Protein AF-A0A954FAV5-F1 (afdb_monomer_lite)

Structure (mmCIF, N/CA/C/O backbone):
data_AF-A0A954FAV5-F1
#
_entry.id   AF-A0A954FAV5-F1
#
loop_
_atom_site.group_PDB
_atom_site.id
_atom_site.type_symbol
_atom_site.label_atom_id
_atom_site.label_alt_id
_atom_site.label_comp_id
_atom_site.label_asym_id
_atom_site.label_entity_id
_atom_site.label_seq_id
_atom_site.pdbx_PDB_ins_code
_atom_site.Cartn_x
_atom_site.Cartn_y
_atom_site.Cartn_z
_atom_site.occupancy
_atom_site.B_iso_or_equiv
_atom_site.auth_seq_id
_atom_site.auth_comp_id
_atom_site.auth_asym_id
_atom_site.auth_atom_id
_atom_site.pdbx_PDB_model_num
ATOM 1 N N . MET A 1 1 ? -21.023 10.519 -8.119 1.00 59.75 1 MET A N 1
ATOM 2 C CA . MET A 1 1 ? -20.651 11.661 -8.980 1.00 59.75 1 MET A CA 1
ATOM 3 C C . MET A 1 1 ? -19.135 11.761 -9.136 1.00 59.75 1 MET A C 1
ATOM 5 O O . MET A 1 1 ? -18.661 11.469 -10.221 1.00 59.75 1 MET A O 1
ATOM 9 N N . LEU A 1 2 ? -18.362 11.987 -8.066 1.00 68.94 2 LEU A N 1
ATOM 10 C CA . LEU A 1 2 ? -16.888 12.087 -8.125 1.00 68.94 2 LEU A CA 1
ATOM 11 C C . LEU A 1 2 ? -16.169 10.825 -8.662 1.00 68.94 2 LEU A C 1
ATOM 13 O O . LEU A 1 2 ? -15.268 10.931 -9.485 1.00 68.94 2 LEU A O 1
ATOM 17 N N . LEU A 1 3 ? -16.616 9.622 -8.281 1.00 68.56 3 LEU A N 1
ATOM 18 C CA . LEU A 1 3 ? -16.029 8.358 -8.765 1.00 68.56 3 LEU A CA 1
ATOM 19 C C . LEU A 1 3 ? -16.218 8.125 -10.274 1.00 68.56 3 LEU A C 1
ATOM 21 O O . LEU A 1 3 ? -15.376 7.507 -10.914 1.00 68.56 3 LEU A O 1
ATOM 25 N N . ILE A 1 4 ? -17.316 8.624 -10.848 1.00 72.62 4 ILE A N 1
ATOM 26 C CA . ILE A 1 4 ? -17.584 8.518 -12.289 1.00 72.62 4 ILE A CA 1
ATOM 27 C C . ILE A 1 4 ? -16.673 9.488 -13.044 1.00 72.62 4 ILE A C 1
ATOM 29 O O . ILE A 1 4 ? -16.054 9.096 -14.029 1.00 72.62 4 ILE A O 1
ATOM 33 N N . SER A 1 5 ? -16.507 10.710 -12.528 1.00 78.19 5 SER A N 1
ATOM 34 C CA . SER A 1 5 ? -15.587 11.704 -13.090 1.00 78.19 5 SER A CA 1
ATOM 35 C C . SER A 1 5 ? -14.137 11.208 -13.124 1.00 78.19 5 SER A C 1
ATOM 37 O O . SER A 1 5 ? -13.480 11.344 -14.152 1.00 78.19 5 SER A O 1
ATOM 39 N N . ILE A 1 6 ? -13.654 10.567 -12.052 1.00 79.25 6 ILE A N 1
ATOM 40 C CA . ILE A 1 6 ? -12.291 10.005 -12.003 1.00 79.25 6 ILE A CA 1
ATOM 41 C C . ILE A 1 6 ? -12.089 8.918 -13.067 1.00 79.25 6 ILE A C 1
ATOM 43 O O . ILE A 1 6 ? -11.037 8.870 -13.698 1.00 79.25 6 ILE A O 1
ATOM 47 N N . ARG A 1 7 ? -13.090 8.066 -13.316 1.00 75.19 7 ARG A N 1
ATOM 48 C CA . ARG A 1 7 ? -12.960 6.994 -14.317 1.00 75.19 7 ARG A CA 1
ATOM 49 C C . ARG A 1 7 ? -12.985 7.483 -15.748 1.00 75.19 7 ARG A C 1
ATOM 51 O O . ARG A 1 7 ? -12.247 6.954 -16.572 1.00 75.19 7 ARG A O 1
ATOM 58 N N . VAL A 1 8 ? -13.807 8.488 -16.036 1.00 79.62 8 VAL A N 1
ATOM 59 C CA . VAL A 1 8 ? -13.795 9.131 -17.352 1.00 79.62 8 VAL A CA 1
ATOM 60 C C . VAL A 1 8 ? -12.427 9.771 -17.589 1.00 79.62 8 VAL A C 1
ATOM 62 O O . VAL A 1 8 ? -11.825 9.534 -18.631 1.00 79.62 8 VAL A O 1
ATOM 65 N N . LEU A 1 9 ? -11.887 10.488 -16.597 1.00 83.88 9 LEU A N 1
ATOM 66 C CA . LEU A 1 9 ? -10.553 11.083 -16.687 1.00 83.88 9 LEU A CA 1
ATOM 67 C C . LEU A 1 9 ? -9.463 10.023 -16.921 1.00 83.88 9 LEU A C 1
ATOM 69 O O . LEU A 1 9 ? -8.628 10.190 -17.805 1.00 83.88 9 LEU A O 1
ATOM 73 N N . TYR A 1 10 ? -9.501 8.913 -16.178 1.00 81.69 10 TYR A N 1
ATOM 74 C CA . TYR A 1 10 ? -8.568 7.798 -16.351 1.00 81.69 10 TYR A CA 1
ATOM 75 C C . TYR A 1 10 ? -8.626 7.201 -17.765 1.00 81.69 10 TYR A C 1
ATOM 77 O O . TYR A 1 10 ? -7.586 7.035 -18.399 1.00 81.69 10 TYR A O 1
ATOM 85 N N . ALA A 1 11 ? -9.828 6.953 -18.299 1.00 83.38 11 ALA A N 1
ATOM 86 C CA . ALA A 1 11 ? -9.998 6.425 -19.652 1.00 83.38 11 ALA A CA 1
ATOM 87 C C . ALA A 1 11 ? -9.411 7.364 -20.722 1.00 83.38 11 ALA A C 1
ATOM 89 O O . ALA A 1 11 ? -8.777 6.897 -21.668 1.00 83.38 11 ALA A O 1
ATOM 90 N N . PHE A 1 12 ? -9.557 8.683 -20.550 1.00 84.25 12 PHE A N 1
ATOM 91 C CA . PHE A 1 12 ? -8.943 9.677 -21.436 1.00 84.25 12 PHE A CA 1
ATOM 92 C C . PHE A 1 12 ? -7.410 9.652 -21.379 1.00 84.25 12 PHE A C 1
ATOM 94 O O . PHE A 1 12 ? -6.759 9.707 -22.423 1.00 84.25 12 PHE A O 1
ATOM 101 N N . VAL A 1 13 ? -6.827 9.528 -20.182 1.00 86.12 13 VAL A N 1
ATOM 102 C CA . VAL A 1 13 ? -5.368 9.431 -20.009 1.00 86.12 13 VAL A CA 1
ATOM 103 C C . VAL A 1 13 ? -4.826 8.151 -20.653 1.00 86.12 13 VAL A C 1
ATOM 105 O O . VAL A 1 13 ? -3.840 8.211 -21.388 1.00 86.12 13 VAL A O 1
ATOM 108 N N . CYS A 1 14 ? -5.487 7.007 -20.450 1.00 84.69 14 CYS A N 1
ATOM 109 C CA . CYS A 1 14 ? -5.109 5.743 -21.087 1.00 84.69 14 CYS A CA 1
ATOM 110 C C . CYS A 1 14 ? -5.218 5.808 -22.614 1.00 84.69 14 CYS A C 1
ATOM 112 O O . CYS A 1 14 ? -4.279 5.408 -23.300 1.00 84.69 14 CYS A O 1
ATOM 114 N N . ALA A 1 15 ? -6.304 6.369 -23.154 1.00 85.44 15 ALA A N 1
ATOM 115 C CA . ALA A 1 15 ? -6.472 6.531 -24.596 1.00 85.44 15 ALA A CA 1
ATOM 116 C C . ALA A 1 15 ? -5.355 7.391 -25.214 1.00 85.44 15 ALA A C 1
ATOM 118 O O . ALA A 1 15 ? -4.796 7.019 -26.245 1.00 85.44 15 ALA A O 1
ATOM 119 N N . GLY A 1 16 ? -4.980 8.498 -24.560 1.00 83.25 16 GLY A N 1
ATOM 120 C CA . GLY A 1 16 ? -3.878 9.357 -25.006 1.00 83.25 16 GLY A CA 1
ATOM 121 C C . GLY A 1 16 ? -2.508 8.674 -24.938 1.00 83.25 16 GLY A C 1
ATOM 122 O O . GLY A 1 16 ? -1.715 8.770 -25.880 1.00 83.25 16 GLY A O 1
ATOM 123 N N . ALA A 1 17 ? -2.238 7.933 -23.860 1.00 84.31 17 ALA A N 1
ATOM 124 C CA . ALA A 1 17 ? -0.992 7.187 -23.694 1.00 84.31 17 ALA A CA 1
ATOM 125 C C . ALA A 1 17 ? -0.842 6.075 -24.746 1.00 84.31 17 ALA A C 1
ATOM 127 O O . ALA A 1 17 ? 0.213 5.952 -25.366 1.00 84.31 17 ALA A O 1
ATOM 128 N N . ILE A 1 18 ? -1.906 5.305 -24.995 1.00 84.38 18 ILE A N 1
ATOM 129 C CA . ILE A 1 18 ? -1.899 4.211 -25.975 1.00 84.38 18 ILE A CA 1
ATOM 130 C C . ILE A 1 18 ? -1.806 4.767 -27.402 1.00 84.38 18 ILE A C 1
ATOM 132 O O . ILE A 1 18 ? -1.046 4.231 -28.205 1.00 84.38 18 ILE A O 1
ATOM 136 N N . ALA A 1 19 ? -2.502 5.867 -27.716 1.00 82.88 19 ALA A N 1
ATOM 137 C CA . ALA A 1 19 ? -2.387 6.525 -29.019 1.00 82.88 19 ALA A CA 1
ATOM 138 C C . ALA A 1 19 ? -0.944 6.971 -29.304 1.00 82.88 19 ALA A C 1
ATOM 140 O O . ALA A 1 19 ? -0.418 6.692 -30.378 1.00 82.88 19 ALA A O 1
ATOM 141 N N . THR A 1 20 ? -0.283 7.578 -28.311 1.00 82.25 20 THR A N 1
ATOM 142 C CA . THR A 1 20 ? 1.121 8.009 -28.419 1.00 82.25 20 THR A CA 1
ATOM 143 C C . THR A 1 20 ? 2.076 6.817 -28.545 1.00 82.25 20 THR A C 1
ATOM 145 O O . THR A 1 20 ? 3.036 6.862 -29.313 1.00 82.25 20 THR A O 1
ATOM 148 N N . PHE A 1 21 ? 1.812 5.733 -27.811 1.00 78.94 21 PHE A N 1
ATOM 149 C CA . PHE A 1 21 ? 2.618 4.513 -27.844 1.00 78.94 21 PHE A CA 1
ATOM 150 C C . PHE A 1 21 ? 2.562 3.810 -29.207 1.00 78.94 21 PHE A C 1
ATOM 152 O O . PHE A 1 21 ? 3.591 3.377 -29.720 1.00 78.94 21 PHE A O 1
ATOM 159 N N . VAL A 1 22 ? 1.376 3.742 -29.818 1.00 77.94 22 VAL A N 1
ATOM 160 C CA . VAL A 1 22 ? 1.182 3.122 -31.136 1.00 77.94 22 VAL A CA 1
ATOM 161 C C . VAL A 1 22 ? 1.750 3.992 -32.265 1.00 77.94 22 VAL A C 1
ATOM 163 O O . VAL A 1 22 ? 2.222 3.447 -33.257 1.00 77.94 22 VAL A O 1
ATOM 166 N N . SER A 1 23 ? 1.742 5.324 -32.131 1.00 75.31 23 SER A N 1
ATOM 167 C CA . SER A 1 23 ? 2.165 6.230 -33.209 1.00 75.31 23 SER A CA 1
ATOM 168 C C . SER A 1 23 ? 3.653 6.588 -33.216 1.00 75.31 23 SER A C 1
ATOM 170 O O . SER A 1 23 ? 4.155 7.016 -34.250 1.00 75.31 23 SER A O 1
ATOM 172 N N . SER A 1 24 ? 4.346 6.513 -32.073 1.00 69.81 24 SER A N 1
ATOM 173 C CA . SER A 1 24 ? 5.678 7.118 -31.935 1.00 69.81 24 SER A CA 1
ATOM 174 C C . SER A 1 24 ? 6.820 6.206 -32.390 1.00 69.81 24 SER A C 1
ATOM 176 O O . SER A 1 24 ? 7.693 6.683 -33.102 1.00 69.81 24 SER A O 1
ATOM 178 N N . ASN A 1 25 ? 6.839 4.924 -32.001 1.00 65.94 25 ASN A N 1
ATOM 179 C CA . ASN A 1 25 ? 7.829 3.914 -32.425 1.00 65.94 25 ASN A CA 1
ATOM 180 C C . ASN A 1 25 ? 7.355 2.509 -31.967 1.00 65.94 25 ASN A C 1
ATOM 182 O O . ASN A 1 25 ? 7.758 2.041 -30.896 1.00 65.94 25 ASN A O 1
ATOM 186 N N . PRO A 1 26 ? 6.445 1.851 -32.706 1.00 65.38 26 PRO A N 1
ATOM 187 C CA . PRO A 1 26 ? 5.887 0.568 -32.288 1.00 65.38 26 PRO A CA 1
ATOM 188 C C . PRO A 1 26 ? 6.896 -0.589 -32.465 1.00 65.38 26 PRO A C 1
ATOM 190 O O . PRO A 1 26 ? 7.598 -0.657 -33.472 1.00 65.38 26 PRO A O 1
ATOM 193 N N . PRO A 1 27 ? 6.981 -1.544 -31.519 1.00 69.88 27 PRO A N 1
ATOM 194 C CA . PRO A 1 27 ? 7.744 -2.775 -31.720 1.00 69.88 27 PRO A CA 1
ATOM 195 C C . PRO A 1 27 ? 7.104 -3.645 -32.819 1.00 69.88 27 PRO A C 1
ATOM 197 O O . PRO A 1 27 ? 5.897 -3.582 -33.048 1.00 69.88 27 PRO A O 1
ATOM 200 N N . SER A 1 28 ? 7.892 -4.507 -33.468 1.00 65.50 28 SER A N 1
ATOM 201 C CA . SER A 1 28 ? 7.506 -5.291 -34.661 1.00 65.50 28 SER A CA 1
ATOM 202 C C . SER A 1 28 ? 6.178 -6.086 -34.620 1.00 65.50 28 SER A C 1
ATOM 204 O O . SER A 1 28 ? 5.601 -6.281 -35.692 1.00 65.50 28 SER A O 1
ATOM 206 N N . PRO A 1 29 ? 5.624 -6.522 -33.465 1.00 62.59 29 PRO A N 1
ATOM 207 C CA . PRO A 1 29 ? 4.285 -7.125 -33.413 1.00 62.59 29 PRO A CA 1
ATOM 208 C C . PRO A 1 29 ? 3.131 -6.111 -33.524 1.00 62.59 29 PRO A C 1
ATOM 210 O O . PRO A 1 29 ? 2.011 -6.486 -33.856 1.00 62.59 29 PRO A O 1
ATOM 213 N N . VAL A 1 30 ? 3.382 -4.837 -33.208 1.00 61.16 30 VAL A N 1
ATOM 214 C CA . VAL A 1 30 ? 2.384 -3.750 -33.145 1.00 61.16 30 VAL A CA 1
ATOM 215 C C . VAL A 1 30 ? 2.267 -3.022 -34.488 1.00 61.16 30 VAL A C 1
ATOM 217 O O . VAL A 1 30 ? 1.190 -2.545 -34.841 1.00 61.16 30 VAL A O 1
ATOM 220 N N . ASP A 1 31 ? 3.352 -3.007 -35.262 1.00 64.62 31 ASP A N 1
ATOM 221 C CA . ASP A 1 31 ? 3.469 -2.293 -36.539 1.00 64.62 31 ASP A CA 1
ATOM 222 C C . ASP A 1 31 ? 2.596 -2.901 -37.657 1.00 64.62 31 ASP A C 1
ATOM 224 O O . ASP A 1 31 ? 2.119 -2.210 -38.553 1.00 64.62 31 ASP A O 1
ATOM 228 N N . GLN A 1 32 ? 2.309 -4.207 -37.576 1.00 72.19 32 GLN A N 1
ATOM 229 C CA . GLN A 1 32 ? 1.489 -4.918 -38.568 1.00 72.19 32 GLN A CA 1
ATOM 230 C C . GLN A 1 32 ? -0.005 -4.564 -38.481 1.00 72.19 32 GLN A C 1
ATOM 232 O O . GLN A 1 32 ? -0.730 -4.671 -39.470 1.00 72.19 32 GLN A O 1
ATOM 237 N N . SER A 1 33 ? -0.486 -4.153 -37.303 1.00 75.94 33 SER A N 1
ATOM 238 C CA . SER A 1 33 ? -1.897 -3.828 -37.077 1.00 75.94 33 SER A CA 1
ATOM 239 C C . SER A 1 33 ? -2.064 -2.833 -35.915 1.00 75.94 33 SER A C 1
ATOM 241 O O . SER A 1 33 ? -2.502 -3.223 -34.825 1.00 75.94 33 SER A O 1
ATOM 243 N N . PRO A 1 34 ? -1.762 -1.539 -36.130 1.00 73.44 34 PRO A N 1
ATOM 244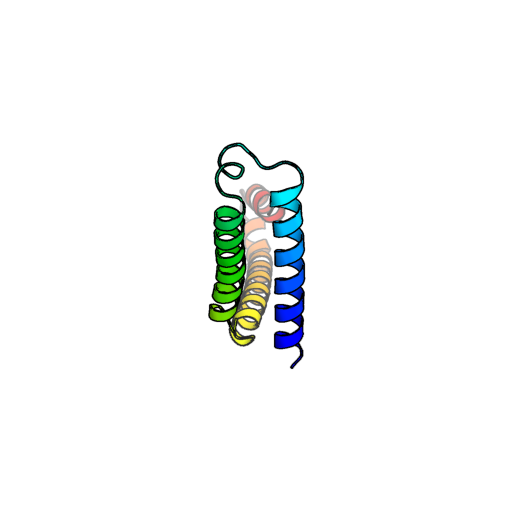 C CA . PRO A 1 34 ? -1.789 -0.519 -35.077 1.00 73.44 34 PRO A CA 1
ATOM 245 C C . PRO A 1 34 ? -3.180 -0.346 -34.447 1.00 73.44 34 PRO A C 1
ATOM 247 O O . PRO A 1 34 ? -3.300 -0.168 -33.236 1.00 73.44 34 PRO A O 1
ATOM 250 N N . LEU A 1 35 ? -4.250 -0.487 -35.240 1.00 79.38 35 LEU A N 1
ATOM 251 C CA . LEU A 1 35 ? -5.631 -0.454 -34.739 1.00 79.38 35 LEU A CA 1
ATOM 252 C C . LEU A 1 35 ? -5.952 -1.631 -33.808 1.00 79.38 35 LEU A C 1
ATOM 254 O O . LEU A 1 35 ? -6.607 -1.447 -32.784 1.00 79.38 35 LEU A O 1
ATOM 258 N N . LEU A 1 36 ? -5.481 -2.836 -34.138 1.00 81.06 36 LEU A N 1
ATOM 259 C CA . LEU A 1 36 ? -5.747 -4.032 -33.339 1.00 81.06 36 LEU A CA 1
ATOM 260 C C . LEU A 1 36 ? -4.986 -3.986 -32.009 1.00 81.06 36 LEU A C 1
ATOM 262 O O . LEU A 1 36 ? -5.553 -4.310 -30.966 1.00 81.06 36 LEU A O 1
ATOM 266 N N . ALA A 1 37 ? -3.744 -3.497 -32.028 1.00 79.69 37 ALA A N 1
ATOM 267 C CA . ALA A 1 37 ? -2.958 -3.262 -30.821 1.00 79.69 37 ALA A CA 1
ATOM 268 C C . ALA A 1 37 ? -3.581 -2.183 -29.919 1.00 79.69 37 ALA A C 1
ATOM 270 O O . ALA A 1 37 ? -3.666 -2.378 -28.707 1.00 79.69 37 ALA A O 1
ATOM 271 N N . PHE A 1 38 ? -4.082 -1.084 -30.498 1.00 80.62 38 PHE A N 1
ATOM 272 C CA . PHE A 1 38 ? -4.792 -0.041 -29.753 1.00 80.62 38 PHE A CA 1
ATOM 273 C C . PHE A 1 38 ? -6.022 -0.600 -29.025 1.00 80.62 38 PHE A C 1
ATOM 275 O O . PHE A 1 38 ? -6.191 -0.375 -27.827 1.00 80.62 38 PHE A O 1
ATOM 282 N N . VAL A 1 39 ? -6.858 -1.372 -29.727 1.00 85.25 39 VAL A N 1
ATOM 283 C CA . VAL A 1 39 ? -8.078 -1.959 -29.151 1.00 85.25 39 VAL A CA 1
ATOM 284 C C . VAL A 1 39 ? -7.745 -2.969 -28.049 1.00 85.25 39 VAL A C 1
ATOM 286 O O . VAL A 1 39 ? -8.360 -2.925 -26.984 1.00 85.25 39 VAL A O 1
ATOM 289 N N . LEU A 1 40 ? -6.747 -3.834 -28.253 1.00 85.69 40 LEU A N 1
ATOM 290 C CA . LEU A 1 40 ? -6.317 -4.805 -27.241 1.00 85.69 40 LEU A CA 1
ATOM 291 C C . LEU A 1 40 ? -5.791 -4.131 -25.970 1.00 85.69 40 LEU A C 1
ATOM 293 O O . LEU A 1 40 ? -6.193 -4.501 -24.866 1.00 85.69 40 LEU A O 1
ATOM 297 N N . LEU A 1 41 ? -4.925 -3.126 -26.118 1.00 83.38 41 LEU A N 1
ATOM 298 C CA . LEU A 1 41 ? -4.370 -2.382 -24.987 1.00 83.38 41 LEU A CA 1
ATOM 299 C C . LEU A 1 41 ? -5.458 -1.602 -24.241 1.00 83.38 41 LEU A C 1
ATOM 301 O O . LEU A 1 41 ? -5.486 -1.617 -23.010 1.00 83.38 41 LEU A O 1
ATOM 305 N N . MET A 1 42 ? -6.405 -0.995 -24.962 1.00 84.88 42 MET A N 1
ATOM 306 C CA . MET A 1 42 ? -7.550 -0.317 -24.350 1.00 84.88 42 MET A CA 1
ATOM 307 C C . MET A 1 42 ? -8.416 -1.287 -23.541 1.00 84.88 42 MET A C 1
ATOM 309 O O . MET A 1 42 ? -8.713 -1.011 -22.378 1.00 84.88 42 MET A O 1
ATOM 313 N N . ILE A 1 43 ? -8.762 -2.450 -24.103 1.00 86.00 43 ILE A N 1
ATOM 314 C CA . ILE A 1 43 ? -9.529 -3.487 -23.393 1.00 86.00 43 ILE A CA 1
ATOM 315 C C . ILE A 1 43 ? -8.787 -3.947 -22.135 1.00 86.00 43 ILE A C 1
ATOM 317 O O . ILE A 1 43 ? -9.404 -4.072 -21.078 1.00 86.00 43 ILE A O 1
ATOM 321 N N . LEU A 1 44 ? -7.469 -4.142 -22.219 1.00 86.06 44 LEU A N 1
ATOM 322 C CA . LEU A 1 44 ? -6.647 -4.547 -21.080 1.00 86.06 44 LEU A CA 1
ATOM 323 C C . LEU A 1 44 ? -6.691 -3.507 -19.948 1.00 86.06 44 LEU A C 1
ATOM 325 O O . LEU A 1 44 ? -6.952 -3.855 -18.796 1.00 86.06 44 LEU A O 1
ATOM 329 N N . THR A 1 45 ? -6.498 -2.224 -20.264 1.00 82.50 45 THR A N 1
ATOM 330 C CA . THR A 1 45 ? -6.557 -1.142 -19.259 1.00 82.50 45 THR A CA 1
ATOM 331 C C . THR A 1 45 ? -7.951 -0.982 -18.645 1.00 82.50 45 THR A C 1
ATOM 333 O O . THR A 1 45 ? -8.094 -0.751 -17.439 1.00 82.50 45 THR A O 1
ATOM 336 N N . GLN A 1 46 ? -9.000 -1.196 -19.441 1.00 83.06 46 GLN A N 1
ATOM 337 C CA . GLN A 1 46 ? -10.376 -1.150 -18.962 1.00 83.06 46 GLN A CA 1
ATOM 338 C C . GLN A 1 46 ? -10.712 -2.357 -18.073 1.00 83.06 46 GLN A C 1
ATOM 340 O O . GLN A 1 46 ? -11.421 -2.204 -17.079 1.00 83.06 46 GLN A O 1
ATOM 345 N N . ALA A 1 47 ? -10.161 -3.539 -18.370 1.00 82.69 47 ALA A N 1
ATOM 346 C CA . ALA A 1 47 ? -10.338 -4.746 -17.565 1.00 82.69 47 ALA A CA 1
ATOM 347 C C . ALA A 1 47 ? -9.763 -4.582 -16.150 1.00 82.69 47 ALA A C 1
ATOM 349 O O . ALA A 1 47 ? -10.414 -4.969 -15.181 1.00 82.69 47 ALA A O 1
ATOM 350 N N . VAL A 1 48 ? -8.599 -3.937 -16.011 1.00 79.38 48 VAL A N 1
ATOM 351 C CA . VAL A 1 48 ? -8.013 -3.602 -14.699 1.00 79.38 48 VAL A CA 1
ATOM 352 C C . VAL A 1 48 ? -8.945 -2.688 -13.902 1.00 79.38 48 VAL A C 1
ATOM 354 O O . VAL A 1 48 ? -9.212 -2.941 -12.729 1.00 79.38 48 VAL A O 1
ATOM 357 N N . THR A 1 49 ? -9.520 -1.676 -14.552 1.00 77.31 49 THR A N 1
ATOM 358 C CA . THR A 1 49 ? -10.495 -0.773 -13.918 1.00 77.31 49 THR A CA 1
ATOM 359 C C . THR A 1 49 ? -11.778 -1.504 -13.509 1.00 77.31 49 THR A C 1
ATOM 361 O O . THR A 1 49 ? -12.353 -1.220 -12.458 1.00 77.31 49 THR A O 1
ATOM 364 N N . CYS A 1 50 ? -12.235 -2.463 -14.319 1.00 76.12 50 CYS A N 1
ATOM 365 C CA . CYS A 1 50 ? -13.370 -3.330 -14.001 1.00 76.12 50 CYS A CA 1
ATOM 366 C C . CYS A 1 50 ? -13.079 -4.293 -12.839 1.00 76.12 50 CYS A C 1
ATOM 368 O O . CYS A 1 50 ? -13.972 -4.549 -12.033 1.00 76.12 50 CYS A O 1
ATOM 370 N N . LEU A 1 51 ? -11.851 -4.797 -12.711 1.00 76.88 51 LEU A N 1
ATOM 371 C CA . LEU A 1 51 ? -11.433 -5.622 -11.574 1.00 76.88 51 LEU A CA 1
ATOM 372 C C . LEU A 1 51 ? -11.363 -4.810 -10.280 1.00 76.88 51 LEU A C 1
ATOM 374 O O . LEU A 1 51 ? -11.876 -5.255 -9.255 1.00 76.88 51 LEU A O 1
ATOM 378 N N . ASP A 1 52 ? -10.810 -3.599 -10.337 1.00 70.06 52 ASP A N 1
ATOM 379 C CA . ASP A 1 52 ? -10.789 -2.670 -9.201 1.00 70.06 52 ASP A CA 1
ATOM 380 C C . ASP A 1 52 ? -12.215 -2.313 -8.738 1.00 70.06 52 ASP A C 1
ATOM 382 O O . ASP A 1 52 ? -12.536 -2.279 -7.550 1.00 70.06 52 ASP A O 1
ATOM 386 N N . LEU A 1 53 ? -13.126 -2.165 -9.701 1.00 68.44 53 LEU A N 1
ATOM 387 C CA . LEU A 1 53 ? -14.563 -2.033 -9.480 1.00 68.44 53 LEU A CA 1
ATOM 388 C C . LEU A 1 53 ? -15.191 -3.215 -8.745 1.00 68.44 53 LEU A C 1
ATOM 390 O O . LEU A 1 53 ? -16.023 -3.023 -7.856 1.00 68.44 53 LEU A O 1
ATOM 394 N N . LEU A 1 54 ? -14.835 -4.427 -9.166 1.00 69.88 54 LEU A N 1
ATOM 395 C CA . LEU A 1 54 ? -15.389 -5.664 -8.631 1.00 69.88 54 LEU A CA 1
ATOM 396 C C . LEU A 1 54 ? -14.872 -5.938 -7.212 1.00 69.88 54 LEU A C 1
ATOM 398 O O . LEU A 1 54 ? -15.594 -6.494 -6.390 1.00 69.88 54 LEU A O 1
ATOM 402 N N . ILE A 1 55 ? -13.677 -5.435 -6.891 1.00 68.75 55 ILE A N 1
ATOM 403 C CA . ILE A 1 55 ? -13.101 -5.379 -5.535 1.00 68.75 55 ILE A CA 1
ATOM 404 C C . ILE A 1 55 ? -13.682 -4.186 -4.733 1.00 68.75 55 ILE A C 1
ATOM 406 O O . ILE A 1 55 ? -13.187 -3.778 -3.680 1.00 68.75 55 ILE A O 1
ATOM 410 N N . GLY A 1 56 ? -14.812 -3.639 -5.186 1.00 63.25 56 GLY A N 1
ATOM 411 C CA . GLY A 1 56 ? -15.581 -2.626 -4.489 1.00 63.25 56 GLY A CA 1
ATOM 412 C C . GLY A 1 56 ? -16.007 -3.090 -3.096 1.00 63.25 56 GLY A C 1
ATOM 413 O O . GLY A 1 56 ? -16.963 -3.849 -2.948 1.00 63.25 56 GLY A O 1
ATOM 414 N N . ARG A 1 57 ? -15.344 -2.501 -2.091 1.00 61.59 57 ARG A N 1
ATOM 415 C CA . ARG A 1 57 ? -15.565 -2.565 -0.632 1.00 61.59 57 ARG A CA 1
ATOM 416 C C . ARG A 1 57 ? -14.628 -3.513 0.118 1.00 61.59 57 ARG A C 1
ATOM 418 O O . ARG A 1 57 ? -15.052 -4.524 0.678 1.00 61.59 57 ARG A O 1
ATOM 425 N N . LYS A 1 58 ? -13.394 -3.055 0.355 1.00 59.50 58 LYS A N 1
ATOM 426 C CA . LYS A 1 58 ? -12.787 -3.328 1.666 1.00 59.50 58 LYS A CA 1
ATOM 427 C C . LYS A 1 58 ? -13.677 -2.659 2.713 1.00 59.50 58 LYS A C 1
ATOM 429 O O . LYS A 1 58 ? -13.663 -1.437 2.845 1.00 59.50 58 LYS A O 1
ATOM 434 N N . ARG A 1 59 ? -14.530 -3.444 3.381 1.00 67.62 59 ARG A N 1
ATOM 435 C CA . ARG A 1 59 ? -15.339 -2.962 4.509 1.00 67.62 59 ARG A CA 1
ATOM 436 C C . ARG A 1 59 ? -14.379 -2.297 5.490 1.00 67.62 59 ARG A C 1
ATOM 438 O O . ARG A 1 59 ? -13.383 -2.914 5.860 1.00 67.62 59 ARG A O 1
ATOM 445 N N . ILE A 1 60 ? -14.655 -1.053 5.880 1.00 66.62 60 ILE A N 1
ATOM 446 C CA . ILE A 1 60 ? -13.818 -0.317 6.844 1.00 66.62 60 ILE A CA 1
ATOM 447 C C . ILE A 1 60 ? -13.651 -1.156 8.120 1.00 66.62 60 ILE A C 1
ATOM 449 O O . ILE A 1 60 ? -12.563 -1.201 8.675 1.00 66.62 60 ILE A O 1
ATOM 453 N N . GLU A 1 61 ? -14.684 -1.927 8.467 1.00 78.00 61 GLU A N 1
ATOM 454 C CA . GLU A 1 61 ? -14.708 -2.957 9.513 1.00 78.00 61 GLU A CA 1
ATOM 455 C C . GLU A 1 61 ? -13.519 -3.934 9.450 1.00 78.00 61 GLU A C 1
ATOM 457 O O . GLU A 1 61 ? -12.894 -4.202 10.472 1.00 78.00 61 GLU A O 1
ATOM 462 N N . LEU A 1 62 ? -13.163 -4.442 8.262 1.00 78.75 62 LEU A N 1
ATOM 463 C CA . LEU A 1 62 ? -12.033 -5.364 8.082 1.00 78.75 62 LEU A CA 1
ATOM 464 C C . LEU A 1 62 ? -10.697 -4.656 8.293 1.00 78.75 62 LEU A C 1
ATOM 466 O O 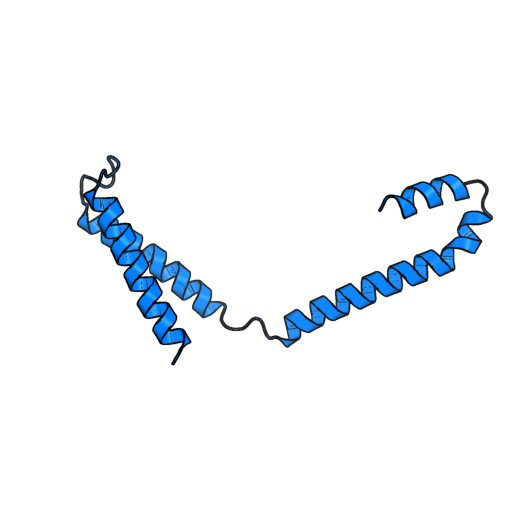. LEU A 1 62 ? -9.795 -5.203 8.920 1.00 78.75 62 LEU A O 1
ATOM 470 N N . VAL A 1 63 ? -10.574 -3.432 7.782 1.00 79.44 63 VAL A N 1
ATOM 471 C CA . VAL A 1 63 ? -9.352 -2.639 7.925 1.00 79.44 63 VAL A CA 1
ATOM 472 C C . VAL A 1 63 ? -9.141 -2.296 9.401 1.00 79.44 63 VAL A C 1
ATOM 474 O O . VAL A 1 63 ? -8.085 -2.599 9.948 1.00 79.44 63 VAL A O 1
ATOM 477 N N . SER A 1 64 ? -10.162 -1.776 10.086 1.00 81.31 64 SER A N 1
ATOM 478 C CA . SER A 1 64 ? -10.092 -1.455 11.515 1.00 81.31 64 SER A CA 1
ATOM 479 C C . SER A 1 64 ? -9.855 -2.682 12.392 1.00 81.31 64 SER A C 1
ATOM 481 O O . SER A 1 64 ? -9.098 -2.586 13.351 1.00 81.31 64 SER A O 1
ATOM 483 N N . ALA A 1 65 ? -10.444 -3.837 12.061 1.00 89.38 65 ALA A N 1
ATOM 484 C CA . ALA A 1 65 ? -10.217 -5.076 12.802 1.00 89.38 65 ALA A CA 1
ATOM 485 C C . ALA A 1 65 ? -8.758 -5.547 12.703 1.00 89.38 65 ALA A C 1
ATOM 487 O O . ALA A 1 65 ? -8.193 -5.979 13.704 1.00 89.38 65 ALA A O 1
ATOM 488 N N . ILE A 1 66 ? -8.124 -5.409 11.533 1.00 89.75 66 ILE A N 1
ATOM 489 C CA . ILE A 1 66 ? -6.701 -5.732 11.352 1.00 89.75 66 ILE A CA 1
ATOM 490 C C . ILE A 1 66 ? -5.823 -4.754 12.140 1.00 89.75 66 ILE A C 1
ATOM 492 O O . ILE A 1 66 ? -4.935 -5.193 12.864 1.00 89.75 66 ILE A O 1
ATOM 496 N N . TYR A 1 67 ? -6.083 -3.445 12.052 1.00 89.69 67 TYR A N 1
ATOM 497 C CA . TYR A 1 67 ? -5.317 -2.446 12.810 1.00 89.69 67 TYR A CA 1
ATOM 498 C C . TYR A 1 67 ? -5.462 -2.634 14.323 1.00 89.69 67 TYR A C 1
ATOM 500 O O . TYR A 1 67 ? -4.464 -2.607 15.040 1.00 89.69 67 TYR A O 1
ATOM 508 N N . PHE A 1 68 ? -6.683 -2.871 14.809 1.00 94.19 68 PHE A N 1
ATOM 509 C CA . PHE A 1 68 ? -6.939 -3.117 16.225 1.00 94.19 68 PHE A CA 1
ATOM 510 C C . PHE A 1 68 ? -6.310 -4.436 16.688 1.00 94.19 68 PHE A C 1
ATOM 512 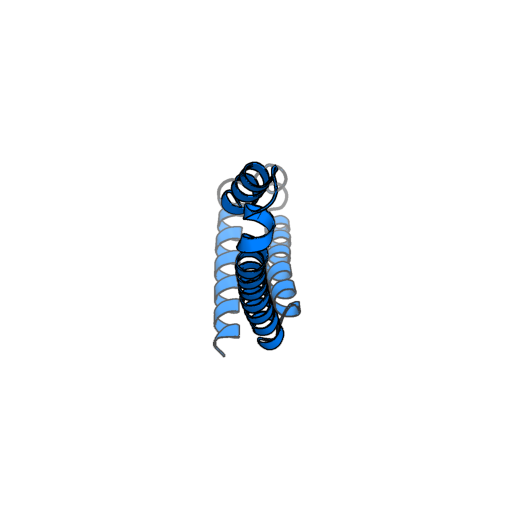O O . PHE A 1 68 ? -5.639 -4.466 17.715 1.00 94.19 68 PHE A O 1
ATOM 519 N N . GLY A 1 69 ? -6.450 -5.507 15.903 1.00 95.12 69 GLY A N 1
ATOM 520 C CA . GLY A 1 69 ? -5.841 -6.804 16.191 1.00 95.12 69 GLY A CA 1
ATOM 521 C C . GLY A 1 69 ? -4.31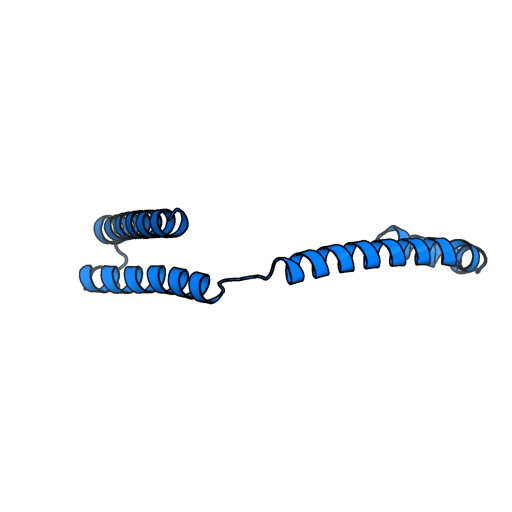4 -6.747 16.243 1.00 95.12 69 GLY A C 1
ATOM 522 O O . GLY A 1 69 ? -3.720 -7.285 17.174 1.00 95.12 69 GLY A O 1
ATOM 523 N N . LEU A 1 70 ? -3.671 -6.048 15.301 1.00 95.62 70 LEU A N 1
ATOM 524 C CA . LEU A 1 70 ? -2.218 -5.850 15.317 1.00 95.62 70 LEU A CA 1
ATOM 525 C C . LEU A 1 70 ? -1.771 -5.015 16.518 1.00 95.62 70 LEU A C 1
ATOM 527 O O . LEU A 1 70 ? -0.819 -5.392 17.195 1.00 95.62 70 LEU A O 1
ATOM 531 N N . LEU A 1 71 ? -2.465 -3.916 16.817 1.00 96.19 71 LEU A N 1
ATOM 532 C CA . LEU A 1 71 ? -2.125 -3.055 17.949 1.00 96.19 71 LEU A CA 1
ATOM 533 C C . LEU A 1 71 ? -2.242 -3.803 19.285 1.00 96.19 71 LEU A C 1
ATOM 535 O O . LEU A 1 71 ? -1.322 -3.757 20.100 1.00 96.19 71 LEU A O 1
ATOM 539 N N . VAL A 1 72 ? -3.333 -4.546 19.483 1.00 96.69 72 VAL A N 1
ATOM 540 C CA . VAL A 1 72 ? -3.533 -5.379 20.678 1.00 96.69 72 VAL A CA 1
ATOM 541 C C . VAL A 1 72 ? -2.516 -6.518 20.732 1.00 96.69 72 VAL A C 1
ATOM 543 O O . VAL A 1 72 ? -1.957 -6.774 21.795 1.00 96.69 72 VAL A O 1
ATOM 546 N N . GLY A 1 73 ? -2.229 -7.177 19.608 1.00 96.50 73 GLY A N 1
ATOM 547 C CA . GLY A 1 73 ? -1.255 -8.268 19.546 1.00 96.50 73 GLY A CA 1
ATOM 548 C C . GLY A 1 73 ? 0.164 -7.818 19.899 1.00 96.50 73 GLY A C 1
ATOM 549 O O . GLY A 1 73 ? 0.845 -8.485 20.681 1.00 96.50 73 GLY A O 1
ATOM 550 N N . VAL A 1 74 ? 0.595 -6.660 19.391 1.00 95.50 74 VAL A N 1
ATOM 551 C CA . VAL A 1 74 ? 1.898 -6.066 19.731 1.00 95.50 74 VAL A CA 1
ATOM 552 C C . VAL A 1 74 ? 1.938 -5.659 21.202 1.00 95.50 74 VAL A C 1
ATOM 554 O O . VAL A 1 74 ? 2.897 -5.992 21.897 1.00 95.50 74 VAL A O 1
ATOM 557 N N . LEU A 1 75 ? 0.886 -5.007 21.707 1.00 96.62 75 LEU A N 1
ATOM 558 C CA . LEU A 1 75 ? 0.806 -4.605 23.111 1.00 96.62 75 LEU A CA 1
ATOM 559 C C . LEU A 1 75 ? 0.857 -5.816 24.050 1.00 96.62 75 LEU A C 1
ATOM 561 O O . LEU A 1 75 ? 1.598 -5.808 25.029 1.00 96.62 75 LEU A O 1
ATOM 565 N N . LEU A 1 76 ? 0.107 -6.875 23.742 1.00 95.62 76 LEU A N 1
ATOM 566 C CA . LEU A 1 76 ? 0.094 -8.091 24.547 1.00 95.62 76 LEU A CA 1
ATOM 567 C C . LEU A 1 76 ? 1.446 -8.805 24.502 1.00 95.62 76 LEU A C 1
ATOM 569 O O . LEU A 1 76 ? 1.922 -9.258 25.536 1.00 95.62 76 LEU A O 1
ATOM 573 N N . SER A 1 77 ? 2.092 -8.852 23.334 1.00 94.12 77 SER A N 1
ATOM 574 C CA . SER A 1 77 ? 3.448 -9.398 23.199 1.00 94.12 77 SER A CA 1
ATOM 575 C C . SER A 1 77 ? 4.458 -8.610 24.037 1.00 94.12 77 SER A C 1
ATOM 577 O O . SER A 1 77 ? 5.317 -9.203 24.685 1.00 94.12 77 SER A O 1
ATOM 579 N N . PHE A 1 78 ? 4.337 -7.281 24.078 1.00 92.38 78 PHE A N 1
ATOM 580 C CA . PHE A 1 78 ? 5.165 -6.427 24.927 1.00 92.38 78 PHE A CA 1
ATOM 581 C C . PHE A 1 78 ? 4.922 -6.687 26.419 1.00 92.38 78 PHE A C 1
ATOM 583 O O . PHE A 1 78 ? 5.872 -6.896 27.169 1.00 92.38 78 PHE A O 1
ATOM 590 N N . LE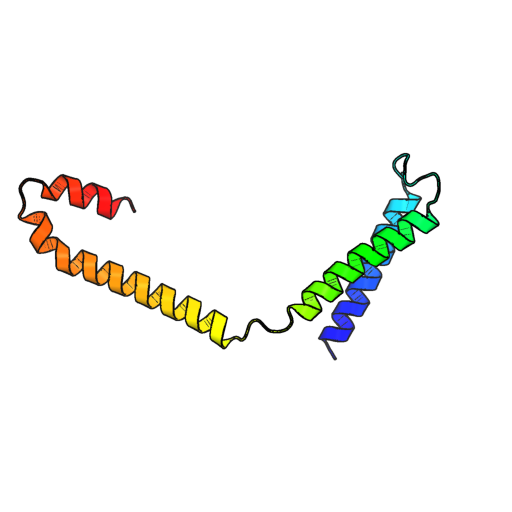U A 1 79 ? 3.658 -6.736 26.847 1.00 94.62 79 LEU A N 1
ATOM 591 C CA . LEU A 1 79 ? 3.305 -7.046 28.235 1.00 94.62 79 LEU A CA 1
ATOM 592 C C . LEU A 1 79 ? 3.767 -8.448 28.640 1.00 94.62 79 LEU A C 1
ATOM 594 O O . LEU A 1 79 ? 4.224 -8.642 29.762 1.00 94.62 79 LEU A O 1
ATOM 598 N N . LEU A 1 80 ? 3.695 -9.411 27.721 1.00 92.94 80 LEU A N 1
ATOM 599 C CA . LEU A 1 80 ? 4.204 -10.760 27.920 1.00 92.94 80 LEU A CA 1
ATOM 600 C C . LEU A 1 80 ? 5.726 -10.745 28.115 1.00 92.94 80 LEU A C 1
ATOM 602 O O . LEU A 1 80 ? 6.202 -11.319 29.089 1.00 92.94 80 LEU A O 1
ATOM 606 N N . LYS A 1 81 ? 6.482 -10.040 27.258 1.00 88.44 81 LYS A N 1
ATOM 607 C CA . LYS A 1 81 ? 7.933 -9.847 27.448 1.00 88.44 81 LYS A CA 1
ATOM 608 C C . LYS A 1 81 ? 8.224 -9.249 28.833 1.00 88.44 81 LYS A C 1
ATOM 610 O O . LYS A 1 81 ? 9.042 -9.797 29.564 1.00 88.44 81 LYS A O 1
ATOM 615 N N . LEU A 1 82 ? 7.500 -8.198 29.226 1.00 89.50 82 LEU A N 1
ATOM 616 C CA . LEU A 1 82 ? 7.666 -7.539 30.526 1.00 89.50 82 LEU A CA 1
ATOM 617 C C . LEU A 1 82 ? 7.365 -8.474 31.710 1.00 89.50 82 LEU A C 1
ATOM 619 O O . LEU A 1 82 ? 8.062 -8.444 32.720 1.00 89.50 82 LEU A O 1
ATOM 623 N N . ALA A 1 83 ? 6.345 -9.323 31.586 1.00 90.88 83 ALA A N 1
ATOM 624 C CA . ALA A 1 83 ? 5.987 -10.295 32.613 1.00 90.88 83 ALA A CA 1
ATOM 625 C C . ALA A 1 83 ? 6.989 -11.460 32.715 1.00 90.88 83 ALA A C 1
ATOM 627 O O . ALA A 1 83 ? 7.190 -11.996 33.805 1.00 90.88 83 ALA A O 1
ATOM 628 N N . LEU A 1 84 ? 7.613 -11.861 31.600 1.00 86.56 84 LEU A N 1
ATOM 629 C CA . LEU A 1 84 ? 8.611 -12.936 31.569 1.00 86.56 84 LEU A CA 1
ATOM 630 C C . LEU A 1 84 ? 10.020 -12.482 31.975 1.00 86.56 84 LEU A C 1
ATOM 632 O O . LEU A 1 84 ? 10.815 -13.321 32.399 1.00 86.56 84 LEU A O 1
ATOM 636 N N . ASP A 1 85 ? 10.327 -11.189 31.892 1.00 82.62 85 ASP A N 1
ATOM 637 C CA . ASP A 1 85 ? 11.627 -10.611 32.254 1.00 82.62 85 ASP A CA 1
ATOM 638 C C . ASP A 1 85 ? 12.193 -11.089 33.618 1.00 82.62 85 ASP A C 1
ATOM 640 O O . ASP A 1 85 ? 13.321 -11.598 33.655 1.00 82.62 85 ASP A O 1
ATOM 644 N N . PRO A 1 86 ? 11.437 -11.080 34.741 1.00 81.50 86 PRO A N 1
ATOM 645 C CA . PRO A 1 86 ? 11.951 -11.548 36.034 1.00 81.50 86 PRO A CA 1
ATOM 646 C C . PRO A 1 86 ? 12.163 -13.068 36.114 1.00 81.50 86 PRO A C 1
ATOM 648 O O . PRO A 1 86 ? 12.873 -13.543 37.002 1.00 81.50 86 PRO A O 1
ATOM 651 N N . VAL A 1 87 ? 11.523 -13.846 35.237 1.00 82.44 87 VAL A N 1
ATOM 652 C CA . VAL A 1 87 ? 11.674 -15.308 35.179 1.00 82.44 87 VAL A CA 1
ATOM 653 C C . VAL A 1 87 ? 12.922 -15.664 34.379 1.00 82.44 87 VAL A C 1
ATOM 655 O O . VAL A 1 87 ? 13.708 -16.503 34.810 1.00 82.44 87 VAL A O 1
ATOM 658 N N . ILE A 1 88 ? 13.131 -14.990 33.247 1.00 73.88 88 ILE A N 1
ATOM 659 C CA . ILE A 1 88 ? 14.264 -15.225 32.349 1.00 73.88 88 ILE A CA 1
ATOM 660 C C . ILE A 1 88 ? 15.571 -14.755 32.997 1.00 73.88 88 ILE A C 1
ATOM 662 O O . ILE A 1 88 ? 16.537 -15.519 33.031 1.00 73.88 88 ILE A O 1
ATOM 666 N N . SER A 1 89 ? 15.587 -13.557 33.590 1.00 69.44 89 SER A N 1
ATOM 667 C CA . SER A 1 89 ? 16.775 -12.970 34.239 1.00 69.44 89 SER A CA 1
ATOM 668 C C . SER A 1 89 ? 17.314 -13.776 35.428 1.00 69.44 89 SER A C 1
ATOM 670 O O . SER A 1 89 ? 18.485 -13.654 35.773 1.00 69.44 89 SER A O 1
ATOM 672 N N . LYS A 1 90 ? 16.494 -14.639 36.042 1.00 71.56 90 LYS A N 1
ATOM 673 C CA . LYS A 1 90 ? 16.899 -15.511 37.159 1.00 71.56 90 LYS A CA 1
ATOM 674 C C . LYS A 1 90 ? 17.448 -16.873 36.727 1.00 71.56 90 LYS A C 1
ATOM 676 O O . LYS A 1 90 ? 17.847 -17.660 37.584 1.00 71.56 90 LYS A O 1
ATOM 681 N N . THR A 1 91 ? 17.460 -17.179 35.430 1.00 68.50 91 THR A N 1
ATOM 682 C CA . THR A 1 91 ? 17.989 -18.451 34.914 1.00 68.50 91 THR A CA 1
ATOM 683 C C . THR A 1 91 ? 19.444 -18.306 34.448 1.00 68.50 91 THR A C 1
ATOM 685 O O . THR A 1 91 ? 19.803 -17.259 33.915 1.00 68.50 91 THR A O 1
ATOM 688 N N . PRO A 1 92 ? 20.293 -19.349 34.569 1.00 66.12 92 PRO A N 1
ATOM 689 C CA . PRO A 1 92 ? 21.701 -19.297 34.142 1.00 66.12 92 PRO A CA 1
ATOM 690 C C . PRO A 1 92 ? 21.907 -19.015 32.641 1.00 66.12 92 PRO A C 1
ATOM 692 O O . PRO A 1 92 ? 23.001 -18.660 32.224 1.00 66.12 92 PRO A O 1
ATOM 695 N N . TRP A 1 93 ? 20.856 -19.187 31.834 1.00 64.56 93 TRP A N 1
ATOM 696 C CA . TRP A 1 93 ? 20.825 -18.947 30.387 1.00 64.56 93 TRP A CA 1
ATOM 697 C C . TRP A 1 93 ? 20.103 -17.633 30.027 1.00 64.56 93 TRP A C 1
ATOM 699 O O . TRP A 1 93 ? 19.863 -17.356 28.851 1.00 64.56 93 TRP A O 1
ATOM 709 N N . GLY A 1 94 ? 19.732 -16.833 31.035 1.00 64.62 94 GLY A N 1
ATOM 710 C CA . GLY A 1 94 ? 18.897 -15.640 30.900 1.00 64.62 94 GLY A CA 1
ATOM 711 C C . GLY A 1 94 ? 19.493 -14.579 29.983 1.00 64.62 94 GLY A C 1
ATOM 712 O O . GLY A 1 94 ? 18.773 -14.003 29.172 1.00 64.62 94 GLY A O 1
ATOM 713 N N . GLU A 1 95 ? 20.814 -14.387 30.022 1.00 64.19 95 GLU A N 1
ATOM 714 C CA . GLU A 1 95 ? 21.493 -13.390 29.184 1.00 64.19 95 GLU A CA 1
ATOM 715 C C . GLU A 1 95 ? 21.380 -13.699 27.681 1.00 64.19 95 GLU A C 1
ATOM 717 O O . GLU A 1 95 ? 21.195 -12.791 26.870 1.00 64.19 95 GLU A O 1
ATOM 722 N N . GLY A 1 96 ? 21.394 -14.983 27.302 1.00 65.75 96 GLY A N 1
ATOM 723 C CA . GLY A 1 96 ? 21.242 -15.400 25.905 1.00 65.75 96 GLY A CA 1
ATOM 724 C C . GLY A 1 96 ? 19.826 -15.180 25.365 1.00 65.75 96 GLY A C 1
ATOM 725 O O . GLY A 1 96 ? 19.645 -14.761 24.222 1.00 65.75 96 GLY A O 1
ATOM 726 N N . VAL A 1 97 ? 18.807 -15.406 26.198 1.00 66.25 97 VAL A N 1
ATOM 727 C CA . VAL A 1 97 ? 17.396 -15.211 25.820 1.00 66.25 97 VAL A CA 1
ATOM 728 C C . VAL A 1 97 ? 17.043 -13.720 25.747 1.00 66.25 97 VAL A C 1
ATOM 730 O O . VAL A 1 97 ? 16.313 -13.303 24.844 1.00 66.25 97 VAL A O 1
ATOM 733 N N . VAL A 1 98 ? 17.604 -12.892 26.634 1.00 64.88 98 VAL A N 1
ATOM 734 C CA . VAL A 1 98 ? 17.433 -11.428 26.606 1.00 64.88 98 VAL A CA 1
ATOM 735 C C . VAL A 1 98 ? 18.058 -10.819 25.343 1.00 64.88 98 VAL A C 1
ATOM 737 O O . VAL A 1 98 ? 17.447 -9.953 24.718 1.00 64.88 98 VAL A O 1
ATOM 740 N N . MET A 1 99 ? 19.213 -11.314 24.884 1.00 61.72 99 MET A N 1
ATOM 741 C CA . MET A 1 99 ? 19.851 -10.827 23.650 1.00 61.72 99 MET A CA 1
ATOM 742 C C . MET A 1 99 ? 19.020 -11.133 22.387 1.00 61.72 99 MET A C 1
ATOM 744 O O . MET A 1 99 ? 18.879 -10.278 21.516 1.00 61.72 99 MET A O 1
ATOM 748 N N . ILE A 1 100 ? 18.406 -12.317 22.288 1.00 66.06 100 ILE A N 1
ATOM 749 C CA . ILE A 1 100 ? 17.583 -12.695 21.119 1.00 66.06 100 ILE A CA 1
ATOM 750 C C . ILE A 1 100 ? 16.250 -11.925 21.096 1.00 66.06 100 ILE A C 1
ATOM 752 O O . ILE A 1 100 ? 15.764 -11.539 20.034 1.00 66.06 100 ILE A O 1
ATOM 756 N N . THR A 1 101 ? 15.665 -11.666 22.267 1.00 64.81 101 THR A N 1
ATOM 757 C CA . THR A 1 101 ? 14.359 -10.992 22.396 1.00 64.81 101 THR A CA 1
ATOM 758 C C . THR A 1 101 ? 14.420 -9.465 22.310 1.00 64.81 101 THR A C 1
ATOM 760 O O . THR A 1 101 ? 13.371 -8.846 22.115 1.00 64.81 101 THR A O 1
ATOM 763 N N . THR A 1 102 ? 15.606 -8.859 22.437 1.00 62.34 102 THR A N 1
ATOM 764 C CA . THR A 1 102 ? 15.841 -7.408 22.276 1.00 62.34 102 THR A CA 1
ATOM 765 C C . THR A 1 102 ? 16.286 -7.013 20.865 1.00 62.34 102 THR A C 1
ATOM 767 O O . THR A 1 102 ? 16.116 -5.858 20.483 1.00 62.34 102 THR A O 1
ATOM 770 N N . LEU A 1 103 ? 16.804 -7.959 20.070 1.00 55.06 103 LEU A N 1
ATOM 771 C CA . LEU A 1 103 ? 17.205 -7.755 18.669 1.00 55.06 103 LEU A CA 1
ATOM 772 C C . LEU A 1 103 ? 16.056 -7.922 17.647 1.00 55.06 103 LEU A C 1
ATOM 774 O O . LEU A 1 103 ? 16.276 -7.697 16.457 1.00 55.06 103 LEU A O 1
ATOM 778 N N . THR A 1 104 ? 14.854 -8.310 18.093 1.00 51.34 104 THR A N 1
ATOM 779 C CA . THR A 1 104 ? 13.617 -8.424 17.287 1.00 51.34 104 THR A CA 1
ATOM 780 C C . THR A 1 104 ? 12.503 -7.543 17.833 1.00 51.34 104 THR A C 1
ATOM 782 O O . THR A 1 104 ? 11.891 -6.834 17.007 1.00 51.34 104 THR A O 1
#

Sequence (104 aa):
MLLISIRVLYAFVCAGAIATFVSSNPPSPVDQSPLLAFVLLMILTQAVTCLDL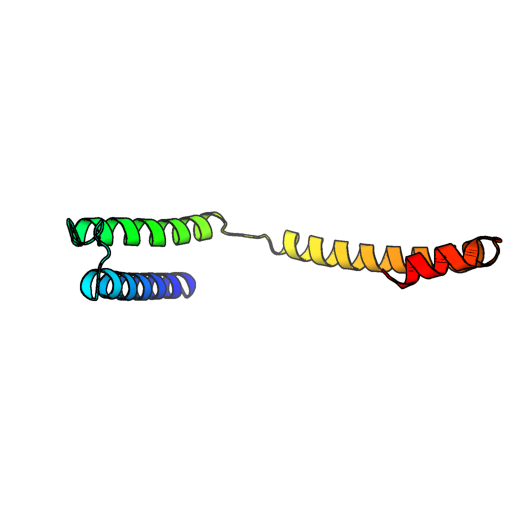LIGRKRIELVSAIYFGLLVGVLLSFLLKLALDPVISKTPWGEGVVMITTLT

pLDDT: mean 77.68, std 10.88, range [51.34, 96.69]

Foldseek 3Di:
DVVVVVVVVVLVVQLVVLVCQLPPDDDPVCVVPVPVSSVVSSVVSVVVVVVVVVVPDPDVVVVVCVVVVVVVVVVVVVVVCVVCLVVLVPDPCSVVVVVVVVVD

Secondary structure (DSSP, 8-state):
-HHHHHHHHHHHHHHHHHHHHHHH---TTTTT-HHHHHHHHHHHHHHHHHHHHHT----HHHHHHHHHHHHHHHHHHHHHHHHHHHHHTTSTTHHHHHHHHH--

Radius of gyration: 27.66 Å; chains: 1; bounding box: 42×31×76 Å